Protein AF-A0A3B8Z9V3-F1 (afdb_monomer_lite)

Radius of gyration: 12.98 Å; chains: 1; bounding box: 34×30×34 Å

Structure (mmCIF, N/CA/C/O backbone):
data_AF-A0A3B8Z9V3-F1
#
_entry.id   AF-A0A3B8Z9V3-F1
#
loop_
_atom_site.group_PDB
_atom_site.id
_atom_site.type_symbol
_atom_site.label_atom_id
_atom_site.label_alt_id
_atom_site.label_comp_id
_atom_site.label_asym_id
_atom_site.label_entity_id
_atom_site.label_seq_id
_atom_site.pdbx_PDB_ins_code
_atom_site.Cartn_x
_atom_site.Cartn_y
_atom_site.Cartn_z
_atom_site.occupancy
_atom_site.B_iso_or_equiv
_atom_site.auth_seq_id
_atom_site.auth_comp_id
_atom_site.auth_asym_id
_atom_site.auth_atom_id
_atom_site.pdbx_PDB_model_num
ATOM 1 N N . MET A 1 1 ? 17.126 -8.268 5.588 1.00 55.09 1 MET A N 1
ATOM 2 C CA . MET A 1 1 ? 16.691 -9.272 4.594 1.00 55.09 1 MET A CA 1
ATOM 3 C C . MET A 1 1 ? 17.872 -9.620 3.706 1.00 55.09 1 MET A C 1
ATOM 5 O O . MET A 1 1 ? 18.681 -8.727 3.472 1.00 55.09 1 MET A O 1
ATOM 9 N N . PRO A 1 2 ? 18.013 -10.877 3.256 1.00 78.44 2 PRO A N 1
ATOM 10 C CA . PRO A 1 2 ? 19.000 -11.220 2.236 1.00 78.44 2 PRO A CA 1
ATOM 11 C C . PRO A 1 2 ? 18.672 -10.499 0.919 1.00 78.44 2 PRO A C 1
ATOM 13 O O . PRO A 1 2 ? 17.505 -10.238 0.635 1.00 78.44 2 PRO A O 1
ATOM 16 N N . SER A 1 3 ? 19.697 -10.169 0.131 1.00 81.88 3 SER A N 1
ATOM 17 C CA . SER A 1 3 ? 19.499 -9.637 -1.222 1.00 81.88 3 SER A CA 1
ATOM 18 C C . SER A 1 3 ? 18.927 -10.736 -2.118 1.00 81.88 3 SER A C 1
ATOM 20 O O . SER A 1 3 ? 19.461 -11.847 -2.132 1.00 81.88 3 SER A O 1
ATOM 22 N N . LEU A 1 4 ? 17.845 -10.439 -2.837 1.00 78.62 4 LEU A N 1
ATOM 23 C CA . LEU A 1 4 ? 17.186 -11.358 -3.764 1.00 78.62 4 LEU A CA 1
ATOM 24 C C . LEU A 1 4 ? 17.256 -10.802 -5.192 1.00 78.62 4 LEU A C 1
ATOM 26 O O . LEU A 1 4 ? 17.258 -9.582 -5.368 1.00 78.62 4 LEU A O 1
ATOM 30 N N . PRO A 1 5 ? 17.275 -11.664 -6.224 1.00 78.62 5 PRO A N 1
ATOM 31 C CA . PRO A 1 5 ? 17.066 -11.227 -7.598 1.00 78.62 5 PRO A CA 1
ATOM 32 C C . PRO A 1 5 ? 15.702 -10.540 -7.752 1.00 78.62 5 PRO A C 1
ATOM 34 O O . PRO A 1 5 ? 14.715 -10.973 -7.154 1.00 78.62 5 PRO A O 1
ATOM 37 N N . ASN A 1 6 ? 15.613 -9.527 -8.620 1.00 76.69 6 ASN A N 1
ATOM 38 C CA . ASN A 1 6 ? 14.369 -8.774 -8.849 1.00 76.69 6 ASN A CA 1
ATOM 39 C C . ASN A 1 6 ? 13.167 -9.674 -9.189 1.00 76.69 6 ASN A C 1
ATOM 41 O O . ASN A 1 6 ? 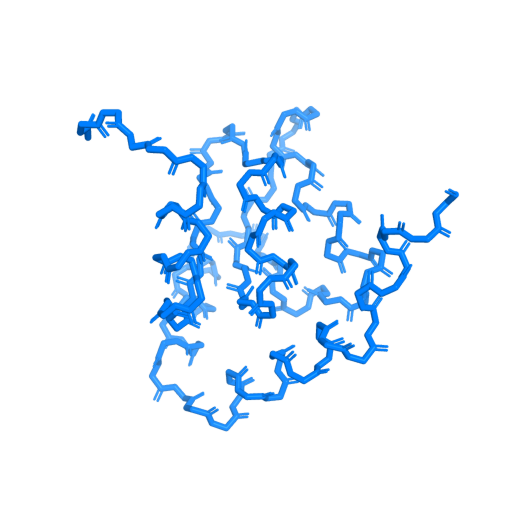12.055 -9.424 -8.734 1.00 76.69 6 ASN A O 1
ATOM 45 N N . THR A 1 7 ? 13.378 -10.760 -9.940 1.00 78.75 7 THR A N 1
ATOM 46 C CA . THR A 1 7 ? 12.308 -11.713 -10.280 1.00 78.75 7 THR A CA 1
ATOM 47 C C . THR A 1 7 ? 11.702 -12.401 -9.063 1.00 78.75 7 THR A C 1
ATOM 49 O O . THR A 1 7 ? 10.528 -12.755 -9.092 1.00 78.75 7 THR A O 1
ATOM 52 N N . ASP A 1 8 ? 12.478 -12.610 -8.001 1.00 83.81 8 ASP A N 1
ATOM 53 C CA . ASP A 1 8 ? 11.988 -13.278 -6.797 1.00 83.81 8 ASP A CA 1
ATOM 54 C C . ASP A 1 8 ? 11.280 -12.302 -5.857 1.00 83.81 8 ASP A C 1
ATOM 56 O O . ASP A 1 8 ? 10.318 -12.691 -5.199 1.00 83.81 8 ASP A O 1
ATOM 60 N N . ILE A 1 9 ? 11.660 -11.020 -5.883 1.00 86.12 9 ILE A N 1
ATOM 61 C CA . ILE A 1 9 ? 10.916 -9.950 -5.208 1.00 86.12 9 ILE A CA 1
ATOM 62 C C . ILE A 1 9 ? 9.513 -9.828 -5.815 1.00 86.12 9 ILE A C 1
ATOM 64 O O . ILE A 1 9 ? 8.532 -9.875 -5.082 1.00 86.12 9 ILE A O 1
ATOM 68 N N . LEU A 1 10 ? 9.387 -9.771 -7.147 1.00 90.81 10 LEU A N 1
ATOM 69 C CA . LEU A 1 10 ? 8.075 -9.680 -7.806 1.00 90.81 10 LEU A CA 1
ATOM 70 C C . LEU A 1 10 ? 7.154 -10.855 -7.450 1.00 90.81 10 LEU A C 1
ATOM 72 O O . LEU A 1 10 ? 5.978 -10.651 -7.162 1.00 90.81 10 LEU A O 1
ATOM 76 N N . LYS A 1 11 ? 7.692 -12.082 -7.401 1.00 90.69 11 LYS A N 1
ATOM 77 C CA . LYS A 1 11 ? 6.923 -13.261 -6.969 1.00 90.69 11 LYS A CA 1
ATOM 78 C C . LYS A 1 11 ? 6.450 -13.145 -5.523 1.00 90.69 11 LYS A C 1
ATOM 80 O O . LYS A 1 11 ? 5.338 -13.564 -5.227 1.00 90.69 11 LYS A O 1
ATOM 85 N N . GLN A 1 12 ? 7.276 -12.598 -4.630 1.00 90.38 12 GLN A N 1
ATOM 86 C CA . GLN A 1 12 ? 6.880 -12.366 -3.240 1.00 90.38 12 GLN A CA 1
ATOM 87 C C . GLN A 1 12 ? 5.769 -11.322 -3.150 1.00 90.38 12 GLN A C 1
ATOM 89 O O . GLN A 1 12 ? 4.767 -11.559 -2.484 1.00 90.38 12 GLN A O 1
ATOM 94 N N . LEU A 1 13 ? 5.907 -10.208 -3.871 1.00 92.44 13 LEU A N 1
ATOM 95 C CA . LEU A 1 13 ? 4.888 -9.160 -3.897 1.00 92.44 13 LEU A CA 1
ATOM 96 C C . LEU A 1 13 ? 3.555 -9.678 -4.457 1.00 92.44 13 LEU A C 1
ATOM 98 O O . LEU A 1 13 ? 2.505 -9.319 -3.931 1.00 92.44 13 LEU A O 1
ATOM 102 N N . ALA A 1 14 ? 3.590 -10.564 -5.458 1.00 92.69 14 ALA A N 1
ATOM 103 C CA . ALA A 1 14 ? 2.399 -11.159 -6.067 1.00 92.69 14 ALA A CA 1
ATOM 104 C C . ALA A 1 14 ? 1.612 -12.102 -5.138 1.00 92.69 14 ALA A C 1
ATOM 106 O O . ALA A 1 14 ? 0.432 -12.342 -5.378 1.00 92.69 14 ALA A O 1
ATOM 107 N N . VAL A 1 15 ? 2.244 -12.651 -4.092 1.00 94.50 15 VAL A N 1
ATOM 108 C CA . VAL A 1 15 ? 1.568 -13.519 -3.108 1.00 94.50 15 VAL A CA 1
ATOM 109 C C . VAL A 1 15 ? 1.186 -12.786 -1.820 1.00 94.50 15 VAL A C 1
ATOM 111 O O . VAL A 1 15 ? 0.575 -13.386 -0.939 1.00 94.50 15 VAL A O 1
ATOM 114 N N . CYS A 1 16 ? 1.535 -11.504 -1.682 1.00 95.12 16 CYS A N 1
ATOM 115 C CA . CYS A 1 16 ? 1.100 -10.688 -0.556 1.00 95.12 16 CYS A CA 1
ATOM 116 C C . CYS A 1 16 ? -0.379 -10.306 -0.698 1.00 95.12 16 CYS A C 1
ATOM 118 O O . CYS A 1 16 ? -0.816 -9.855 -1.752 1.00 95.12 16 CYS A O 1
ATOM 120 N N . ASP A 1 17 ? -1.140 -10.396 0.393 1.00 96.56 17 ASP A N 1
ATOM 121 C CA . ASP A 1 17 ? -2.513 -9.879 0.427 1.00 96.56 17 ASP A CA 1
ATOM 122 C C . ASP A 1 17 ? -2.548 -8.339 0.435 1.00 96.56 17 ASP A C 1
ATOM 124 O O . ASP A 1 17 ? -3.420 -7.715 -0.170 1.00 96.56 17 ASP A O 1
ATOM 128 N N . VAL A 1 18 ? -1.609 -7.710 1.142 1.00 97.56 18 VAL A N 1
ATOM 129 C CA . VAL A 1 18 ? -1.511 -6.254 1.262 1.00 97.56 18 VAL A CA 1
ATOM 130 C C . VAL A 1 18 ? -0.064 -5.850 1.524 1.00 97.56 18 VAL A C 1
ATOM 132 O O . VAL A 1 18 ? 0.646 -6.501 2.292 1.00 97.56 18 VAL A O 1
ATOM 135 N N . LEU A 1 19 ? 0.370 -4.762 0.895 1.00 97.75 19 LEU A N 1
ATOM 136 C CA . LEU A 1 19 ? 1.644 -4.107 1.154 1.00 97.75 19 LEU A CA 1
ATOM 137 C C . LEU A 1 19 ? 1.431 -2.895 2.052 1.00 97.75 19 LEU A C 1
ATOM 139 O O . LEU A 1 19 ? 0.514 -2.094 1.864 1.00 97.75 19 LEU A O 1
ATOM 143 N N . LEU A 1 20 ? 2.314 -2.770 3.032 1.00 97.94 20 LEU A N 1
ATOM 144 C CA . LEU A 1 20 ? 2.323 -1.692 4.005 1.00 97.94 20 LEU A CA 1
ATOM 145 C C . LEU A 1 20 ? 3.459 -0.738 3.652 1.00 97.94 20 LEU A C 1
ATOM 147 O O . LEU A 1 20 ? 4.630 -1.081 3.813 1.00 97.94 20 LEU A O 1
ATOM 151 N N . ASP A 1 21 ? 3.102 0.432 3.133 1.00 97.00 21 ASP A N 1
ATOM 152 C CA . ASP A 1 21 ? 4.049 1.476 2.767 1.00 97.00 21 ASP A CA 1
ATOM 153 C C . ASP A 1 21 ? 4.675 2.090 4.032 1.00 97.00 21 ASP A C 1
ATOM 155 O O . ASP A 1 21 ? 3.950 2.633 4.874 1.00 97.00 21 ASP A O 1
ATOM 159 N N . PRO A 1 22 ? 6.006 2.016 4.210 1.00 94.44 22 PRO A N 1
ATOM 160 C CA . PRO A 1 22 ? 6.650 2.558 5.398 1.00 94.44 22 PRO A CA 1
ATOM 161 C C . PRO A 1 22 ? 6.434 4.071 5.541 1.00 94.44 22 PRO A C 1
ATOM 163 O O . PRO A 1 22 ? 6.271 4.802 4.570 1.00 94.44 22 PRO A O 1
ATOM 166 N N . PHE A 1 23 ? 6.489 4.572 6.772 1.00 91.88 23 PHE A N 1
ATOM 167 C CA . PHE A 1 23 ? 6.456 6.004 7.068 1.00 91.88 23 PHE A CA 1
ATOM 168 C C . PHE A 1 23 ? 7.559 6.334 8.090 1.00 91.88 23 PHE A C 1
ATOM 170 O O . PHE A 1 23 ? 7.932 5.466 8.882 1.00 91.88 23 PHE A O 1
ATOM 177 N N . PRO A 1 24 ? 8.124 7.558 8.101 1.00 91.19 24 PRO A N 1
ATOM 178 C CA . PRO A 1 24 ? 7.753 8.734 7.304 1.00 91.19 24 PRO A CA 1
ATOM 179 C C . PRO A 1 24 ? 8.378 8.777 5.898 1.00 91.19 24 PRO A C 1
ATOM 181 O O . PRO A 1 24 ? 8.081 9.696 5.128 1.00 91.19 24 PRO A O 1
ATOM 184 N N . TYR A 1 25 ? 9.259 7.826 5.580 1.00 91.31 25 TYR A N 1
ATOM 185 C CA . TYR A 1 25 ? 9.858 7.654 4.258 1.00 91.31 25 TYR A CA 1
ATOM 186 C C . TYR A 1 25 ? 9.140 6.507 3.546 1.00 91.31 25 TYR A C 1
ATOM 188 O O . TYR A 1 25 ? 9.304 5.352 3.934 1.00 91.31 25 TYR A O 1
ATOM 196 N N . GLY A 1 26 ? 8.334 6.860 2.549 1.00 89.38 26 GLY A N 1
ATOM 197 C CA . GLY A 1 26 ? 7.527 5.924 1.779 1.00 89.38 26 GLY A CA 1
ATOM 198 C C . GLY A 1 26 ? 8.345 5.140 0.768 1.00 89.38 26 GLY A C 1
ATOM 199 O O . GLY A 1 26 ? 9.517 5.413 0.500 1.00 89.38 26 GLY A O 1
ATOM 200 N N . GLY A 1 27 ? 7.690 4.151 0.191 1.00 90.94 27 GLY A N 1
ATOM 201 C CA . GLY A 1 27 ? 8.153 3.423 -0.966 1.00 90.94 27 GLY A CA 1
ATOM 202 C C . GLY A 1 27 ? 8.148 4.277 -2.232 1.00 90.94 27 GLY A C 1
ATOM 203 O O . GLY A 1 27 ? 7.839 5.469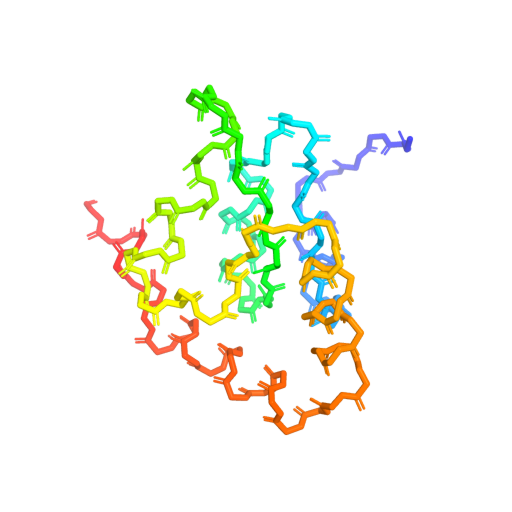 -2.255 1.00 90.94 27 GLY A O 1
ATOM 204 N N . GLY A 1 28 ? 8.507 3.623 -3.326 1.00 91.19 28 GLY A N 1
ATOM 205 C CA . GLY A 1 28 ? 8.492 4.192 -4.667 1.00 91.19 28 GLY A CA 1
ATOM 206 C C . GLY A 1 28 ? 8.568 3.060 -5.672 1.00 91.19 28 GLY A C 1
ATOM 207 O O . GLY A 1 28 ? 7.542 2.628 -6.185 1.00 91.19 28 GLY A O 1
ATOM 208 N N . ASN A 1 29 ? 9.762 2.495 -5.850 1.00 92.44 29 ASN A N 1
ATOM 209 C CA . ASN A 1 29 ? 9.951 1.328 -6.716 1.00 92.44 29 ASN A CA 1
ATOM 210 C C . ASN A 1 29 ? 9.190 0.107 -6.197 1.00 92.44 29 ASN A C 1
ATOM 212 O O . ASN A 1 29 ? 8.411 -0.467 -6.940 1.00 92.44 29 ASN A O 1
ATOM 216 N N . THR A 1 30 ? 9.314 -0.230 -4.910 1.00 93.19 30 THR A N 1
ATOM 217 C CA . THR A 1 30 ? 8.577 -1.367 -4.330 1.00 93.19 30 THR A CA 1
ATOM 218 C C . THR A 1 30 ? 7.059 -1.187 -4.427 1.00 93.19 30 THR A C 1
ATOM 220 O O . THR A 1 30 ? 6.336 -2.150 -4.657 1.00 93.19 30 THR A O 1
ATOM 223 N N . THR A 1 31 ? 6.566 0.051 -4.318 1.00 96.19 31 THR A N 1
ATOM 224 C CA . THR A 1 31 ? 5.152 0.373 -4.551 1.00 96.19 31 THR A CA 1
ATOM 225 C C . THR A 1 31 ? 4.770 0.130 -6.011 1.00 96.19 31 THR A C 1
ATOM 227 O O . THR A 1 31 ? 3.769 -0.528 -6.267 1.00 96.19 31 THR A O 1
ATOM 230 N N . LEU A 1 32 ? 5.563 0.617 -6.972 1.00 95.88 32 LEU A N 1
ATOM 231 C CA . LEU A 1 32 ? 5.344 0.368 -8.402 1.00 95.88 32 LEU A CA 1
ATOM 232 C C . LEU A 1 32 ? 5.357 -1.128 -8.730 1.00 95.88 32 LEU A C 1
ATOM 234 O O . LEU A 1 32 ? 4.473 -1.603 -9.432 1.00 95.88 32 LEU A O 1
ATOM 238 N N . GLU A 1 33 ? 6.320 -1.872 -8.194 1.00 95.50 33 GLU A N 1
ATOM 239 C CA . GLU A 1 33 ? 6.437 -3.323 -8.351 1.00 95.50 33 GLU A CA 1
ATOM 240 C C . GLU A 1 33 ? 5.218 -4.053 -7.768 1.00 95.50 33 GLU A C 1
ATOM 242 O O . GLU A 1 33 ? 4.660 -4.937 -8.415 1.00 95.50 33 GLU A O 1
ATOM 247 N N . GLY A 1 34 ? 4.749 -3.645 -6.584 1.00 96.50 34 GLY A N 1
ATOM 248 C CA . GLY A 1 34 ? 3.532 -4.180 -5.974 1.00 96.50 34 GLY A CA 1
ATOM 249 C C . GLY A 1 34 ? 2.284 -3.901 -6.810 1.00 96.50 34 GLY A C 1
ATOM 250 O O . GLY A 1 34 ? 1.503 -4.810 -7.087 1.00 96.50 34 GLY A O 1
ATOM 251 N N . LEU A 1 35 ? 2.126 -2.664 -7.288 1.00 97.12 35 LEU A N 1
ATOM 252 C CA . LEU A 1 35 ? 1.016 -2.277 -8.162 1.00 97.12 35 LEU A CA 1
ATOM 253 C C . LEU A 1 35 ? 1.072 -3.000 -9.516 1.00 97.12 35 LEU A C 1
ATOM 255 O O . LEU A 1 35 ? 0.026 -3.374 -10.040 1.00 97.12 35 LEU A O 1
ATOM 259 N N . ALA A 1 36 ? 2.264 -3.268 -10.058 1.00 95.75 36 ALA A N 1
ATOM 260 C CA . ALA A 1 36 ? 2.429 -4.077 -11.267 1.00 95.75 36 ALA A CA 1
ATOM 261 C C . ALA A 1 36 ? 1.929 -5.518 -11.072 1.00 95.75 36 ALA A C 1
ATOM 263 O O . ALA A 1 36 ? 1.435 -6.130 -12.017 1.00 95.75 36 ALA A O 1
ATOM 264 N N . MET A 1 37 ? 2.024 -6.048 -9.849 1.00 97.00 37 MET A N 1
ATOM 265 C CA . MET A 1 37 ? 1.505 -7.367 -9.468 1.00 97.00 37 MET A CA 1
ATOM 266 C C . MET A 1 37 ? 0.045 -7.331 -8.979 1.00 97.00 37 MET A C 1
ATOM 268 O O . MET A 1 37 ? -0.474 -8.346 -8.522 1.00 97.00 37 MET A O 1
ATOM 272 N N . ASN A 1 38 ? -0.646 -6.192 -9.115 1.00 97.44 38 ASN A N 1
ATOM 273 C CA . ASN A 1 38 ? -2.017 -5.963 -8.639 1.00 97.44 38 ASN A CA 1
ATOM 274 C C . ASN A 1 38 ? -2.188 -6.095 -7.118 1.00 97.44 38 ASN A C 1
ATOM 276 O O . ASN A 1 38 ? -3.299 -6.341 -6.633 1.00 97.44 38 ASN A O 1
ATOM 280 N N . THR A 1 39 ? -1.103 -5.924 -6.365 1.00 97.88 39 THR A N 1
ATOM 281 C CA . THR A 1 39 ? -1.096 -6.049 -4.911 1.00 97.88 39 THR A CA 1
ATOM 282 C C . THR A 1 39 ? -1.550 -4.736 -4.266 1.00 97.88 39 THR A C 1
ATOM 284 O O . THR A 1 39 ? -0.936 -3.694 -4.514 1.00 97.88 39 THR A O 1
ATOM 287 N N . PRO A 1 40 ? -2.602 -4.744 -3.425 1.00 97.94 40 PRO A N 1
ATOM 288 C CA . PRO A 1 40 ? -3.047 -3.555 -2.699 1.00 97.94 40 PRO A CA 1
ATOM 289 C C . PRO A 1 40 ? -1.951 -2.961 -1.813 1.00 97.94 40 PRO A C 1
ATOM 291 O O . PRO A 1 40 ? -1.248 -3.694 -1.121 1.00 97.94 40 PRO A O 1
ATOM 294 N N . VAL A 1 41 ? -1.844 -1.630 -1.788 1.00 98.19 41 VAL A N 1
ATOM 295 C CA . VAL A 1 41 ? -0.864 -0.894 -0.972 1.00 98.19 41 VAL A CA 1
ATOM 296 C C . VAL A 1 41 ? -1.593 0.091 -0.064 1.00 98.19 41 VAL A C 1
ATOM 298 O O . VAL A 1 41 ? -2.366 0.904 -0.560 1.00 98.19 41 VAL A O 1
ATOM 301 N N . VAL A 1 42 ? -1.328 0.058 1.242 1.00 98.50 42 VAL A N 1
ATOM 302 C CA . VAL A 1 42 ? -1.794 1.074 2.203 1.00 98.50 42 VAL A CA 1
ATOM 303 C C . VAL A 1 42 ? -0.656 2.039 2.499 1.00 98.50 42 VAL A C 1
ATOM 305 O O . VAL A 1 42 ? 0.458 1.595 2.760 1.00 98.50 42 VAL A O 1
ATOM 308 N N . THR A 1 43 ? -0.928 3.346 2.500 1.00 98.31 43 THR A N 1
ATOM 309 C CA . THR A 1 43 ? 0.083 4.381 2.785 1.00 98.31 43 THR A CA 1
ATOM 310 C C . THR A 1 43 ? -0.361 5.383 3.837 1.00 98.31 43 THR A C 1
ATOM 312 O O . THR A 1 43 ? -1.546 5.698 3.939 1.00 98.31 43 THR A O 1
ATOM 315 N N . LEU A 1 44 ? 0.602 5.895 4.606 1.00 98.38 44 LEU A N 1
ATOM 316 C CA . LEU A 1 44 ? 0.453 7.041 5.502 1.00 98.38 44 LEU A CA 1
ATOM 317 C C . LEU A 1 44 ? 1.397 8.154 5.021 1.00 98.38 44 LEU A C 1
ATOM 319 O O . LEU A 1 44 ? 2.588 8.128 5.347 1.00 98.38 44 LEU A O 1
ATOM 323 N N . PRO A 1 45 ? 0.900 9.126 4.234 1.00 97.25 45 PRO A N 1
ATOM 324 C CA . PRO A 1 45 ? 1.762 10.126 3.631 1.00 97.25 45 PRO A CA 1
ATOM 325 C C . PRO A 1 45 ? 2.409 11.047 4.666 1.00 97.25 45 PRO A C 1
ATOM 327 O O . PRO A 1 45 ? 1.769 11.460 5.633 1.00 97.25 45 PRO A O 1
ATOM 330 N N . SER A 1 46 ? 3.667 11.427 4.434 1.00 94.62 46 SER A N 1
ATOM 331 C CA . SER A 1 46 ? 4.377 12.408 5.268 1.00 94.62 46 SER A CA 1
ATOM 332 C C . SER A 1 46 ? 4.437 13.799 4.623 1.00 94.62 46 SER A C 1
ATOM 334 O O . SER A 1 46 ? 3.983 14.025 3.499 1.00 94.62 46 SER A O 1
ATOM 336 N N . ASN A 1 47 ? 5.026 14.765 5.333 1.00 93.62 47 ASN A N 1
ATOM 337 C CA . ASN A 1 47 ? 5.190 16.137 4.839 1.00 93.62 47 ASN A CA 1
ATOM 338 C C . ASN A 1 47 ? 6.298 16.287 3.780 1.00 93.62 47 ASN A C 1
ATOM 340 O O . ASN A 1 47 ? 6.414 17.349 3.164 1.00 93.62 47 ASN A O 1
ATOM 344 N N . PHE A 1 48 ? 7.101 15.246 3.549 1.00 92.31 48 PHE A N 1
ATOM 345 C CA . PHE A 1 48 ? 8.221 15.262 2.609 1.00 92.31 48 PHE A CA 1
ATOM 346 C C . PHE A 1 48 ? 7.874 14.534 1.312 1.00 92.31 48 PHE A C 1
ATOM 348 O O . PHE A 1 48 ? 6.984 13.690 1.270 1.00 92.31 48 PHE A O 1
ATOM 355 N N . LEU A 1 49 ? 8.583 14.856 0.226 1.00 90.38 49 LEU A N 1
ATOM 356 C CA . LEU A 1 49 ? 8.372 14.196 -1.068 1.00 90.38 49 LEU A CA 1
ATOM 357 C C . LEU A 1 49 ? 8.560 12.676 -0.972 1.00 90.38 49 LEU A C 1
ATOM 359 O O . LEU A 1 49 ? 7.753 11.929 -1.516 1.00 90.38 49 LEU A O 1
ATOM 363 N N . SER A 1 50 ? 9.569 12.229 -0.222 1.00 89.00 50 SER A N 1
ATOM 364 C CA . SER A 1 50 ? 9.858 10.809 -0.016 1.00 89.00 50 SER A CA 1
ATOM 365 C C . SER A 1 50 ? 8.720 10.032 0.644 1.00 89.00 50 SER A C 1
ATOM 367 O O . SER A 1 50 ? 8.598 8.840 0.412 1.00 89.00 50 SER A O 1
ATOM 369 N N . GLY A 1 51 ? 7.858 10.678 1.431 1.00 92.31 51 GLY A N 1
ATOM 370 C CA . GLY A 1 51 ? 6.658 10.050 1.993 1.00 92.31 51 GLY A CA 1
ATOM 371 C C . GLY A 1 51 ? 5.394 10.280 1.172 1.00 92.31 51 GLY A C 1
ATOM 372 O O . GLY A 1 51 ? 4.306 10.066 1.688 1.00 92.31 51 GLY A O 1
ATOM 373 N N . ARG A 1 52 ? 5.493 10.787 -0.063 1.00 95.69 52 ARG A N 1
ATOM 374 C CA . ARG A 1 52 ? 4.331 11.126 -0.905 1.00 95.69 52 ARG A CA 1
ATOM 375 C C . ARG A 1 52 ? 4.357 10.482 -2.290 1.00 95.69 52 ARG A C 1
ATOM 377 O O . ARG A 1 52 ? 3.426 10.704 -3.061 1.00 95.69 52 ARG A O 1
ATOM 384 N N . ILE A 1 53 ? 5.367 9.669 -2.602 1.00 97.06 53 ILE A N 1
ATOM 385 C CA . ILE A 1 53 ? 5.441 8.950 -3.882 1.00 97.06 53 ILE A CA 1
ATOM 386 C C . ILE A 1 53 ? 4.278 7.955 -3.989 1.00 97.06 53 ILE A C 1
ATOM 388 O O . ILE A 1 53 ? 3.478 8.060 -4.915 1.00 97.06 53 ILE A O 1
ATOM 392 N N . THR A 1 54 ? 4.108 7.066 -3.006 1.00 97.50 54 THR A N 1
ATOM 393 C CA . THR A 1 54 ? 2.981 6.117 -2.971 1.00 97.50 54 THR A CA 1
ATOM 394 C C . THR A 1 54 ? 1.624 6.823 -3.027 1.00 97.50 54 THR A C 1
ATOM 396 O O . THR A 1 54 ? 0.743 6.401 -3.771 1.00 97.50 54 THR A O 1
ATOM 399 N N . LEU A 1 55 ? 1.466 7.951 -2.324 1.00 97.69 55 LEU A N 1
ATOM 400 C CA . LEU A 1 55 ? 0.262 8.784 -2.410 1.00 97.69 55 LEU A CA 1
ATOM 401 C C . LEU A 1 55 ? -0.044 9.221 -3.851 1.00 97.69 55 LEU A C 1
ATOM 403 O O . LEU A 1 55 ? -1.194 9.146 -4.279 1.00 97.69 55 LEU A O 1
ATOM 407 N N . ALA A 1 56 ? 0.959 9.705 -4.585 1.00 97.19 56 ALA A N 1
ATOM 408 C CA . ALA A 1 56 ? 0.776 10.160 -5.961 1.00 97.19 56 ALA A CA 1
ATOM 409 C C . ALA A 1 56 ? 0.354 9.007 -6.886 1.00 97.19 56 ALA A C 1
ATOM 411 O O . ALA A 1 56 ? -0.590 9.166 -7.658 1.00 97.19 56 ALA A O 1
ATOM 412 N N . LEU A 1 57 ? 0.989 7.839 -6.746 1.00 97.50 57 LEU A N 1
ATOM 413 C CA . LEU A 1 57 ? 0.658 6.638 -7.519 1.00 97.50 57 LEU A CA 1
ATOM 414 C C . LEU A 1 57 ? -0.780 6.171 -7.256 1.00 97.50 57 LEU A C 1
ATOM 416 O O . LEU A 1 57 ? -1.537 5.929 -8.195 1.00 97.50 57 LEU A O 1
ATOM 420 N N . LEU A 1 58 ? -1.189 6.102 -5.985 1.00 97.88 58 LEU A N 1
ATOM 421 C CA . LEU A 1 58 ? -2.549 5.698 -5.620 1.00 97.88 58 LEU A CA 1
ATOM 422 C C . LEU A 1 58 ? -3.597 6.704 -6.104 1.00 97.88 58 LEU A C 1
ATOM 424 O O . LEU A 1 58 ? -4.646 6.290 -6.588 1.00 97.88 58 LEU A O 1
ATOM 428 N N . LYS A 1 59 ? -3.312 8.011 -6.052 1.00 97.69 59 LYS A N 1
ATOM 429 C CA . LYS A 1 59 ? -4.192 9.040 -6.634 1.00 97.69 59 LYS A CA 1
ATOM 430 C C . LYS A 1 59 ? -4.344 8.889 -8.144 1.00 97.69 59 LYS A C 1
ATOM 432 O O . LYS A 1 59 ? -5.451 8.988 -8.658 1.00 97.69 59 LYS A O 1
ATOM 437 N N . GLN A 1 60 ? -3.256 8.610 -8.858 1.00 97.25 60 GLN A N 1
ATOM 438 C CA . GLN A 1 60 ? -3.300 8.392 -10.306 1.00 97.25 60 GLN A CA 1
ATOM 439 C C . GLN A 1 60 ? -4.146 7.166 -10.685 1.00 97.25 60 GLN A C 1
ATOM 441 O O . GLN A 1 60 ? -4.792 7.165 -11.730 1.00 97.25 60 GLN A O 1
ATOM 446 N N . LEU A 1 61 ? -4.199 6.156 -9.813 1.00 97.56 61 LEU A N 1
ATOM 447 C CA . LEU A 1 61 ? -5.078 4.994 -9.956 1.00 97.56 61 LEU A CA 1
ATOM 448 C C . LEU A 1 61 ? -6.497 5.208 -9.392 1.00 97.56 61 LEU A C 1
ATOM 450 O O . LEU A 1 61 ? -7.343 4.326 -9.548 1.00 97.56 61 LEU A O 1
ATOM 454 N N . GLY A 1 62 ? -6.794 6.341 -8.746 1.00 97.88 62 GLY A N 1
ATOM 455 C CA . GLY A 1 62 ? -8.071 6.595 -8.068 1.00 97.88 62 GLY A CA 1
ATOM 456 C C . GLY A 1 62 ? -8.333 5.650 -6.886 1.00 97.88 62 GLY A C 1
ATOM 457 O O . GLY A 1 62 ? -9.435 5.106 -6.769 1.00 97.88 62 GLY A O 1
ATOM 458 N N . LEU A 1 63 ? -7.292 5.383 -6.087 1.00 98.00 63 LEU A N 1
ATOM 459 C CA . LEU A 1 63 ? -7.257 4.481 -4.928 1.00 98.00 63 LEU A CA 1
ATOM 460 C C . LEU A 1 63 ? -7.028 5.239 -3.608 1.00 98.00 63 LEU A C 1
ATOM 462 O O . LEU A 1 63 ? -6.329 4.776 -2.707 1.00 98.00 63 LEU A O 1
ATOM 466 N N . GLU A 1 64 ? -7.624 6.421 -3.460 1.00 97.75 64 GLU A N 1
ATOM 467 C CA . GLU A 1 64 ? -7.528 7.230 -2.239 1.00 97.75 64 GLU A CA 1
ATOM 468 C C . GLU A 1 64 ? -8.138 6.542 -1.008 1.00 97.75 64 GLU A C 1
ATOM 470 O O . GLU A 1 64 ? -7.803 6.893 0.123 1.00 97.75 64 GLU A O 1
ATOM 475 N N . SER A 1 65 ? -8.979 5.521 -1.205 1.00 97.00 65 SER A N 1
ATOM 476 C CA . SER A 1 65 ? -9.469 4.645 -0.133 1.00 97.00 65 SER A CA 1
ATOM 477 C C . SER A 1 65 ? -8.345 3.889 0.587 1.00 97.00 65 SER A C 1
ATOM 479 O O . SER A 1 65 ? -8.517 3.518 1.745 1.00 97.00 65 SER A O 1
ATOM 481 N N . CYS A 1 66 ? -7.184 3.711 -0.050 1.00 98.06 66 CYS A N 1
ATOM 482 C CA . CYS A 1 66 ? -6.001 3.081 0.539 1.00 98.06 66 CYS A CA 1
ATOM 483 C C . CYS A 1 66 ? -5.030 4.089 1.193 1.00 98.06 66 CYS A C 1
ATOM 485 O O . CYS A 1 66 ? -3.938 3.714 1.626 1.00 98.06 66 CYS A O 1
ATOM 487 N N . VAL A 1 67 ? -5.413 5.369 1.286 1.00 98.38 67 VAL A N 1
ATOM 488 C CA . VAL A 1 67 ? -4.594 6.437 1.873 1.00 98.38 67 VAL A CA 1
ATOM 489 C C . VAL A 1 67 ? -5.080 6.772 3.286 1.00 98.38 67 VAL A C 1
ATOM 491 O O . VAL A 1 67 ? -6.199 7.251 3.512 1.00 98.38 67 VAL A O 1
ATOM 494 N N . ALA A 1 68 ? -4.203 6.555 4.260 1.00 98.31 68 ALA A N 1
ATOM 495 C CA . ALA A 1 68 ? -4.416 6.938 5.642 1.00 98.31 68 ALA A CA 1
ATOM 496 C C . ALA A 1 68 ? -4.014 8.398 5.906 1.00 98.31 68 ALA A C 1
ATOM 498 O O . ALA A 1 68 ? -3.092 8.928 5.298 1.00 98.31 68 ALA A O 1
ATOM 499 N N . ASP A 1 69 ? -4.703 9.032 6.851 1.00 97.44 69 ASP A N 1
ATOM 500 C CA . ASP A 1 69 ? -4.445 10.391 7.359 1.00 97.44 69 ASP A CA 1
ATOM 501 C C . ASP A 1 69 ? -3.967 10.381 8.825 1.00 97.44 69 ASP A C 1
ATOM 503 O O . ASP A 1 69 ? -3.690 11.423 9.411 1.00 97.44 69 ASP A O 1
ATOM 507 N N . SER A 1 70 ? -3.886 9.191 9.418 1.00 98.00 70 SER A N 1
ATOM 508 C CA . SER A 1 70 ? -3.565 8.937 10.819 1.00 98.00 70 SER A CA 1
ATOM 509 C C . SER A 1 70 ? -3.014 7.518 10.967 1.00 98.00 70 SER A C 1
ATOM 511 O O . SER A 1 70 ? -3.300 6.641 10.143 1.00 98.00 70 SER A O 1
ATOM 513 N N . ALA A 1 71 ? -2.237 7.271 12.022 1.00 97.69 71 ALA A N 1
ATOM 514 C CA . ALA A 1 71 ? -1.697 5.940 12.305 1.00 97.69 71 ALA A CA 1
ATOM 515 C C . ALA A 1 71 ? -2.823 4.923 12.569 1.00 97.69 71 ALA A C 1
ATOM 517 O O . ALA A 1 71 ? -2.771 3.784 12.110 1.00 97.69 71 ALA A O 1
ATOM 518 N N . GLU A 1 72 ? -3.896 5.354 13.230 1.00 98.50 72 GLU A N 1
ATOM 519 C CA . GLU A 1 72 ? -5.076 4.543 13.519 1.00 98.50 72 GLU A CA 1
ATOM 520 C C . GLU A 1 72 ? -5.804 4.140 12.232 1.00 98.50 72 GLU A C 1
ATOM 522 O O . GLU A 1 72 ? -6.240 2.995 12.088 1.00 98.50 72 GLU A O 1
ATOM 527 N N . LYS A 1 73 ? -5.930 5.063 11.266 1.00 98.50 73 LYS A N 1
ATOM 528 C CA . LYS A 1 73 ? -6.493 4.749 9.946 1.00 98.50 73 LYS A CA 1
ATOM 529 C C . LYS A 1 73 ? -5.587 3.827 9.148 1.00 98.50 73 LYS A C 1
ATOM 531 O O . LYS A 1 73 ? -6.101 2.919 8.508 1.00 98.50 73 LYS A O 1
ATOM 536 N N . TYR A 1 74 ? -4.274 4.019 9.224 1.00 98.62 74 TYR A N 1
ATOM 537 C CA . TYR A 1 74 ? -3.304 3.153 8.563 1.00 98.62 74 TYR A CA 1
ATOM 538 C C . TYR A 1 74 ? -3.446 1.699 9.024 1.00 98.62 74 TYR A C 1
ATOM 540 O O . TYR A 1 74 ? -3.626 0.803 8.200 1.00 98.62 74 TYR A O 1
ATOM 548 N N . VAL A 1 75 ? -3.480 1.474 10.343 1.00 98.44 75 VAL A N 1
ATOM 549 C CA . VAL A 1 75 ? -3.697 0.139 10.924 1.00 98.44 75 VAL A CA 1
ATOM 550 C C . VAL A 1 75 ? -5.064 -0.420 10.534 1.00 98.44 75 VAL A C 1
ATOM 552 O O . VAL A 1 75 ? -5.157 -1.575 10.130 1.00 98.44 75 VAL A O 1
ATOM 555 N N . ARG A 1 76 ? -6.130 0.387 10.611 1.00 98.62 76 ARG A N 1
ATOM 556 C CA . ARG A 1 76 ? -7.480 -0.061 10.244 1.00 98.62 76 ARG A CA 1
ATOM 557 C C . ARG A 1 76 ? -7.556 -0.527 8.791 1.00 98.62 76 ARG A C 1
ATOM 559 O O . ARG A 1 76 ? -8.050 -1.622 8.559 1.00 98.62 76 ARG A O 1
ATOM 566 N N . LEU A 1 77 ? -7.049 0.266 7.845 1.00 98.50 77 LEU A N 1
ATOM 567 C CA . LEU A 1 77 ? -7.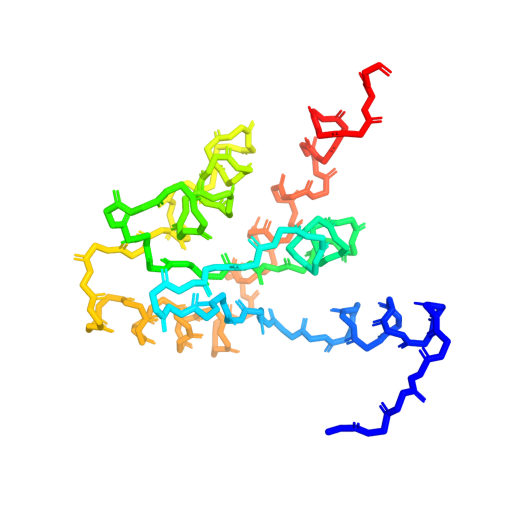046 -0.079 6.419 1.00 98.50 77 LEU A CA 1
ATOM 568 C C . LEU A 1 77 ? -6.218 -1.340 6.146 1.00 98.50 77 LEU A C 1
ATOM 570 O O . LEU A 1 77 ? -6.643 -2.201 5.379 1.00 98.50 77 LEU A O 1
ATOM 574 N N . ALA A 1 78 ? -5.062 -1.472 6.803 1.00 98.38 78 ALA A N 1
ATOM 575 C CA . ALA A 1 78 ? -4.220 -2.660 6.704 1.00 98.38 78 ALA A CA 1
ATOM 576 C C . ALA A 1 78 ? -4.962 -3.928 7.154 1.00 98.38 78 ALA A C 1
ATOM 578 O O . ALA A 1 78 ? -4.986 -4.927 6.438 1.00 98.38 78 ALA A O 1
ATOM 579 N N . VAL A 1 79 ? -5.597 -3.875 8.328 1.00 98.38 79 VAL A N 1
ATOM 580 C CA . VAL A 1 79 ? -6.367 -4.995 8.890 1.00 98.38 79 VAL A CA 1
ATOM 581 C C . VAL A 1 79 ? -7.579 -5.317 8.022 1.00 98.38 79 VAL A C 1
ATOM 583 O O . VAL A 1 79 ? -7.854 -6.484 7.758 1.00 98.38 79 VAL A O 1
ATOM 586 N N . GLU A 1 80 ? -8.289 -4.294 7.559 1.00 98.12 80 GLU A N 1
ATOM 587 C CA . GLU A 1 80 ? -9.458 -4.425 6.698 1.00 98.12 80 GLU A CA 1
ATOM 588 C C . GLU A 1 80 ? -9.107 -5.152 5.389 1.00 98.12 80 GLU A C 1
ATOM 590 O O . GLU A 1 80 ? -9.688 -6.196 5.094 1.00 98.12 80 GLU A O 1
ATOM 595 N N . LEU A 1 81 ? -8.073 -4.706 4.669 1.00 98.12 81 LEU A N 1
ATOM 596 C CA . LEU A 1 81 ? -7.629 -5.368 3.437 1.00 98.12 81 LEU A CA 1
ATOM 597 C C . LEU A 1 81 ? -7.044 -6.768 3.677 1.00 98.12 81 LEU A C 1
ATOM 599 O O . LEU A 1 81 ? -7.214 -7.653 2.835 1.00 98.12 81 LEU A O 1
ATOM 603 N N . ALA A 1 82 ? -6.392 -7.010 4.817 1.00 97.69 82 ALA A N 1
ATOM 604 C CA . ALA A 1 82 ? -5.881 -8.336 5.159 1.00 97.69 82 ALA A CA 1
ATOM 605 C C . ALA A 1 82 ? -7.021 -9.333 5.443 1.00 97.69 82 ALA A C 1
ATOM 607 O O . ALA A 1 82 ? -7.027 -10.449 4.916 1.00 97.69 82 ALA A O 1
ATOM 608 N N . LEU A 1 83 ? -8.016 -8.926 6.236 1.00 97.94 83 LEU A 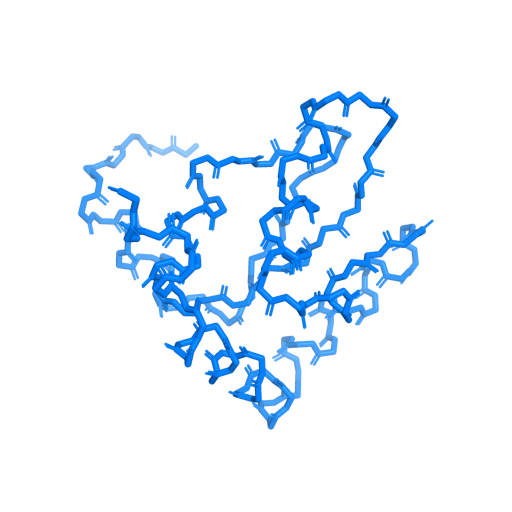N 1
ATOM 609 C CA . LEU A 1 83 ? -9.057 -9.815 6.758 1.00 97.94 83 LEU A CA 1
ATOM 610 C C . LEU A 1 83 ? -10.334 -9.870 5.912 1.00 97.94 83 LEU A C 1
ATOM 612 O O . LEU A 1 83 ? -11.147 -10.765 6.131 1.00 97.94 83 LEU A O 1
ATOM 616 N N . GLN A 1 84 ? -10.528 -8.959 4.952 1.00 97.88 84 GLN A N 1
ATOM 617 C CA . GLN A 1 84 ? -11.722 -8.917 4.101 1.00 97.88 84 GLN A CA 1
ATOM 618 C C . GLN A 1 84 ? -11.380 -9.221 2.629 1.00 97.88 84 GLN A C 1
ATOM 620 O O . GLN A 1 84 ? -11.121 -8.302 1.845 1.00 97.88 84 GLN A O 1
ATOM 625 N N . PRO A 1 85 ? -11.428 -10.501 2.198 1.00 97.44 85 PRO A N 1
ATOM 626 C CA . PRO A 1 85 ? -11.064 -10.900 0.837 1.00 97.44 85 PRO A CA 1
ATOM 627 C C . PRO A 1 85 ? -11.843 -10.166 -0.256 1.00 97.44 85 PRO A C 1
ATOM 629 O O . PRO A 1 85 ? -11.262 -9.809 -1.273 1.00 97.44 85 PRO A O 1
ATOM 632 N N . ASN A 1 86 ? -13.132 -9.888 -0.041 1.00 98.00 86 ASN A N 1
ATOM 633 C CA . ASN A 1 86 ? -13.966 -9.195 -1.029 1.00 98.00 86 ASN A CA 1
ATOM 634 C C . ASN A 1 86 ? -13.476 -7.766 -1.297 1.00 98.00 86 ASN A C 1
ATOM 636 O O . ASN A 1 86 ? -13.404 -7.336 -2.446 1.00 98.00 86 ASN A O 1
ATOM 640 N N . GLN A 1 87 ? -13.108 -7.032 -0.245 1.00 97.31 87 GLN A N 1
ATOM 641 C CA . GLN A 1 87 ? -12.574 -5.680 -0.390 1.00 97.31 87 GLN A CA 1
ATOM 642 C C . GLN A 1 87 ? -11.173 -5.700 -0.999 1.00 97.31 87 GLN A C 1
ATOM 644 O O . GLN A 1 87 ? -10.887 -4.923 -1.907 1.00 97.31 87 GLN A O 1
ATOM 649 N N . ARG A 1 88 ? -10.325 -6.639 -0.565 1.00 97.94 88 ARG A N 1
ATOM 650 C CA . ARG A 1 88 ? -9.001 -6.851 -1.156 1.00 97.94 88 ARG A CA 1
ATOM 651 C C . ARG A 1 88 ? -9.079 -7.131 -2.655 1.00 97.94 88 ARG A C 1
ATOM 653 O O . ARG A 1 88 ? -8.362 -6.506 -3.431 1.00 97.94 88 ARG A O 1
ATOM 660 N N . GLN A 1 89 ? -9.972 -8.028 -3.068 1.00 98.12 89 GLN A N 1
ATOM 661 C CA . GLN A 1 89 ? -10.199 -8.360 -4.475 1.00 98.12 89 GLN A CA 1
ATOM 662 C C . GLN A 1 89 ? -10.742 -7.166 -5.260 1.00 98.12 89 GLN A C 1
ATOM 664 O O . GLN A 1 89 ? -10.323 -6.954 -6.395 1.00 98.12 89 GLN A O 1
ATOM 669 N N . ALA A 1 90 ? -11.623 -6.356 -4.665 1.00 98.19 90 ALA A N 1
ATOM 670 C CA . ALA A 1 90 ? -12.110 -5.137 -5.301 1.00 98.19 90 ALA A CA 1
ATOM 671 C C . ALA A 1 90 ? -10.969 -4.140 -5.575 1.00 98.19 90 ALA A C 1
ATOM 673 O O . ALA A 1 90 ? -10.867 -3.632 -6.690 1.00 98.19 90 ALA A O 1
ATOM 674 N N . VAL A 1 91 ? -10.079 -3.911 -4.603 1.00 98.38 91 VAL A N 1
ATOM 675 C CA . VAL A 1 91 ? -8.906 -3.037 -4.782 1.00 98.38 91 VAL A CA 1
ATOM 676 C C . VAL A 1 91 ? -7.927 -3.626 -5.799 1.00 98.38 91 VAL A C 1
ATOM 678 O O . VAL A 1 91 ? -7.505 -2.924 -6.713 1.00 98.38 91 VAL A O 1
ATOM 681 N N . SER A 1 92 ? -7.610 -4.919 -5.702 1.00 98.44 92 SER A N 1
ATOM 682 C CA . SER A 1 92 ? -6.731 -5.602 -6.663 1.00 98.44 92 SER A CA 1
ATOM 683 C C . SER A 1 92 ? -7.271 -5.510 -8.094 1.00 98.44 92 SER A C 1
ATOM 685 O O . SER A 1 92 ? -6.532 -5.186 -9.024 1.00 98.44 92 SER A O 1
ATOM 687 N N . LYS A 1 93 ? -8.588 -5.677 -8.273 1.00 98.25 93 LYS A N 1
ATOM 688 C CA . LYS A 1 93 ? -9.255 -5.489 -9.564 1.00 98.25 93 LYS A CA 1
ATOM 689 C C . LYS A 1 93 ? -9.143 -4.049 -10.068 1.00 98.25 93 LYS A C 1
ATOM 691 O O . LYS A 1 93 ? -8.856 -3.849 -11.242 1.00 98.25 93 LYS A O 1
ATOM 696 N N . GLN A 1 94 ? -9.338 -3.052 -9.205 1.00 98.25 94 GLN A N 1
ATOM 697 C CA . GLN A 1 94 ? -9.165 -1.648 -9.588 1.00 98.25 94 GLN A CA 1
ATOM 698 C C . GLN A 1 94 ? -7.730 -1.345 -10.030 1.00 98.25 94 GLN A C 1
ATOM 700 O O . GLN A 1 94 ? -7.551 -0.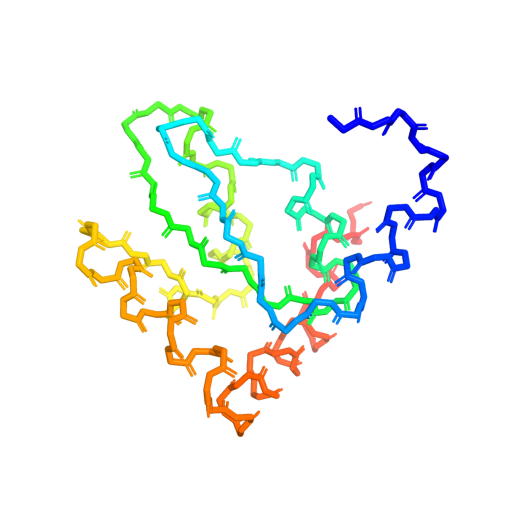597 -10.991 1.00 98.25 94 GLN A O 1
ATOM 705 N N . ILE A 1 95 ? -6.725 -1.939 -9.375 1.00 98.25 95 ILE A N 1
ATOM 706 C CA . ILE A 1 95 ? -5.327 -1.835 -9.806 1.00 98.25 95 ILE A CA 1
ATOM 707 C C . ILE A 1 95 ? -5.172 -2.458 -11.194 1.00 98.25 95 ILE A C 1
ATOM 709 O O . ILE A 1 95 ? -4.713 -1.771 -12.099 1.00 98.25 95 ILE A O 1
ATOM 713 N N . ALA A 1 96 ? -5.618 -3.699 -11.395 1.00 97.88 96 ALA A N 1
ATOM 714 C CA . ALA A 1 96 ? -5.506 -4.389 -12.682 1.00 97.88 96 ALA A CA 1
ATOM 715 C C . ALA A 1 96 ? -6.189 -3.626 -13.831 1.00 97.88 96 ALA A C 1
ATOM 717 O O . ALA A 1 96 ? -5.629 -3.499 -14.918 1.00 97.88 96 ALA A O 1
ATOM 7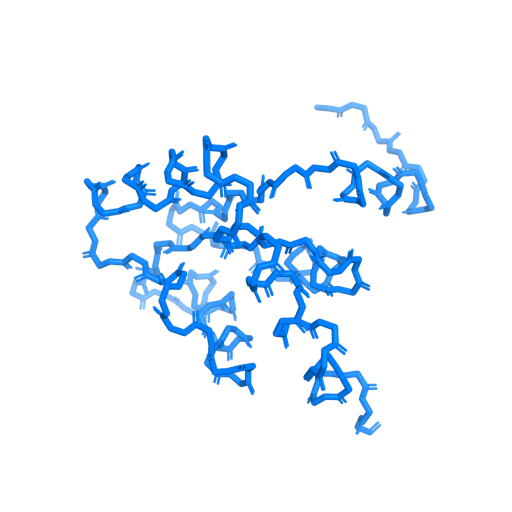18 N N . ASP A 1 97 ? -7.374 -3.064 -13.581 1.00 98.06 97 ASP A N 1
ATOM 719 C CA . ASP A 1 97 ? -8.141 -2.322 -14.583 1.00 98.06 97 ASP A CA 1
ATOM 720 C C . ASP A 1 97 ? -7.476 -0.968 -14.940 1.00 98.06 97 ASP A C 1
ATOM 722 O O . ASP A 1 97 ? -7.714 -0.426 -16.021 1.00 98.06 97 ASP A O 1
ATOM 726 N N . ARG A 1 98 ? -6.634 -0.403 -14.057 1.00 97.56 98 ARG A N 1
ATOM 727 C CA . ARG A 1 98 ? -6.071 0.959 -14.185 1.00 97.56 98 ARG A CA 1
ATOM 728 C C . ARG A 1 98 ? -4.543 1.022 -14.243 1.00 97.56 98 ARG A C 1
ATOM 730 O O . ARG A 1 98 ? -4.003 2.101 -14.471 1.00 97.56 98 ARG A O 1
ATOM 737 N N . CYS A 1 99 ? -3.833 -0.095 -14.084 1.00 95.38 99 CYS A N 1
ATOM 738 C CA . CYS A 1 99 ? -2.368 -0.126 -13.990 1.00 95.38 99 CYS A CA 1
ATOM 739 C C . CYS A 1 99 ? -1.679 0.462 -15.230 1.00 95.38 99 CYS A C 1
ATOM 741 O O . CYS A 1 99 ? -0.620 1.075 -15.114 1.00 95.38 99 CYS A O 1
ATOM 743 N N . HIS A 1 100 ? -2.318 0.373 -16.400 1.00 95.44 100 HIS A N 1
ATOM 744 C CA . HIS A 1 100 ? -1.860 0.992 -17.644 1.00 95.44 100 HIS A CA 1
ATOM 745 C C . HIS A 1 100 ? -1.594 2.504 -17.512 1.00 95.44 100 HIS A C 1
ATOM 747 O O . HIS A 1 100 ? -0.720 3.021 -18.200 1.00 95.44 100 HIS A O 1
ATOM 753 N N . LEU A 1 101 ? -2.283 3.205 -16.601 1.00 96.25 101 LEU A N 1
ATOM 754 C CA . LEU A 1 101 ? -2.065 4.631 -16.337 1.00 96.25 101 LEU A CA 1
ATOM 755 C C . LEU A 1 101 ? -0.684 4.930 -15.736 1.00 96.25 101 LEU A C 1
ATOM 757 O O . LEU A 1 101 ? -0.234 6.069 -15.822 1.00 96.25 101 LEU A O 1
ATOM 761 N N . LEU A 1 102 ? -0.031 3.943 -15.114 1.00 93.81 102 LEU A N 1
ATOM 762 C CA . LEU A 1 102 ? 1.303 4.085 -14.522 1.00 93.81 102 LEU A CA 1
ATOM 763 C C . LEU A 1 102 ? 2.427 3.646 -15.465 1.00 93.81 102 LEU A C 1
ATOM 765 O O . LEU A 1 102 ? 3.534 4.161 -15.353 1.00 93.81 102 LEU A O 1
ATOM 769 N N . PHE A 1 103 ? 2.156 2.695 -16.364 1.00 90.94 103 PHE A N 1
ATOM 770 C CA . PHE A 1 103 ? 3.201 2.012 -17.138 1.00 90.94 103 PHE A CA 1
ATOM 771 C C . PHE A 1 103 ? 3.222 2.351 -18.636 1.00 90.94 103 PHE A C 1
ATOM 773 O O . PHE A 1 103 ? 4.229 2.081 -19.283 1.00 90.94 103 PHE A O 1
ATOM 780 N N . ASN A 1 104 ? 2.168 2.960 -19.192 1.00 79.62 104 ASN A N 1
ATOM 781 C CA . ASN A 1 104 ? 2.106 3.317 -20.616 1.00 79.62 104 ASN A CA 1
ATOM 782 C C . ASN A 1 104 ? 2.371 4.815 -20.853 1.00 79.62 104 ASN A C 1
ATOM 784 O O . ASN A 1 104 ? 1.467 5.534 -21.285 1.00 79.62 104 ASN A O 1
ATOM 788 N N . GLN A 1 105 ? 3.594 5.277 -20.572 1.00 56.00 105 GLN A N 1
ATOM 789 C CA . GLN A 1 105 ? 4.074 6.606 -20.988 1.00 56.00 105 GLN A CA 1
ATOM 790 C C . GLN A 1 105 ? 4.992 6.521 -22.203 1.00 56.00 105 GLN A C 1
ATOM 792 O O . GLN A 1 105 ? 5.845 5.606 -22.228 1.00 56.00 105 GLN A O 1
#

Secondary structure (DSSP, 8-state):
-----HHHHHHHHHH-S-EE--SSS--SHHHHHHHHTT--EEB---SSGGGTHHHHHHHHTT-GGGB-SSHHHHHHHHHHHHH-HHHHHHHHHHHHHHTHHHH--

Foldseek 3Di:
DDDDDPVVLLVVLLPDLEAEFDPPQGDAVSLLSNLVSLHHYAAEYHPDPRRCNNVVVCVLLVNCVSYDPDPVSSVVSVCCSVPPVVVSVVSSVSSVVRVCSVVVD

Sequence (105 aa):
MPSLPNTDILKQLAVCDVLLDPFPYGGGNTTLEGLAMNTPVVTLPSNFLSGRITLALLKQLGLESCVADSAEKYVRLAVELALQPNQRQAVSKQIADRCHLLFNQ

pLDDT: mean 94.06, std 7.46, range [55.09, 98.62]